Protein AF-A0A350F3D3-F1 (afdb_monomer_lite)

Sequence (172 aa):
MEERRLAHRLHGHQHCFKHTGSGLQLFAFDNDGRFPSHPDGWGDALLLLVRSNYLDIPFICGPTDDGRVFREALEKGTDVPEELCTRVYVQGLSDDNRNGVCIMYDRHSHPGGDHFYQIVRRRVRECLDDYGSMSQIEDKRWPEFSRRQIKLLMERGFTREQAEYYFPDGKE

Radius of gyration: 15.74 Å; chains: 1; bounding box: 45×43×37 Å

Structure (mmCIF, N/CA/C/O backbone):
data_AF-A0A350F3D3-F1
#
_entry.id   AF-A0A350F3D3-F1
#
loop_
_atom_site.group_PDB
_atom_site.id
_atom_site.type_symbol
_atom_site.label_atom_id
_atom_site.label_alt_id
_atom_site.label_comp_id
_atom_site.label_asym_id
_atom_site.label_entity_id
_atom_site.label_seq_id
_atom_site.pdbx_PDB_ins_code
_atom_site.Cartn_x
_atom_site.Cartn_y
_atom_site.Cartn_z
_atom_site.occupancy
_atom_site.B_iso_or_equiv
_atom_site.auth_seq_id
_atom_site.auth_comp_id
_atom_site.auth_asym_id
_atom_site.auth_atom_id
_atom_site.pdbx_PDB_model_num
ATOM 1 N N . MET A 1 1 ? 26.104 -21.108 -10.139 1.00 45.03 1 MET A N 1
ATOM 2 C CA . MET A 1 1 ? 25.412 -20.020 -10.885 1.00 45.03 1 MET A CA 1
ATOM 3 C C . MET A 1 1 ? 24.043 -20.458 -11.412 1.00 45.03 1 MET A C 1
ATOM 5 O O . MET A 1 1 ? 23.134 -19.639 -11.457 1.00 45.03 1 MET A O 1
ATOM 9 N N . GLU A 1 2 ? 23.885 -21.730 -11.776 1.00 33.28 2 GLU A N 1
ATOM 10 C CA . GLU A 1 2 ? 22.650 -22.307 -12.325 1.00 33.28 2 GLU A CA 1
ATOM 11 C C . GLU A 1 2 ? 21.572 -22.580 -11.258 1.00 33.28 2 GLU A C 1
ATOM 13 O O . GLU A 1 2 ? 20.415 -22.226 -11.462 1.00 33.28 2 GLU A O 1
ATOM 18 N N . GLU A 1 3 ? 21.954 -23.029 -10.057 1.00 33.56 3 GLU A N 1
ATOM 19 C CA . GLU A 1 3 ? 21.026 -23.203 -8.920 1.00 33.56 3 GLU A CA 1
ATOM 20 C C . GLU A 1 3 ? 20.369 -21.892 -8.461 1.00 33.56 3 GLU A C 1
ATOM 22 O O . GLU A 1 3 ? 19.173 -21.861 -8.185 1.00 33.56 3 GLU A O 1
ATOM 27 N N . ARG A 1 4 ? 21.107 -20.770 -8.475 1.00 42.91 4 ARG A N 1
ATOM 28 C CA . ARG A 1 4 ? 20.537 -19.437 -8.199 1.00 42.91 4 ARG A CA 1
ATOM 29 C C . ARG A 1 4 ? 19.512 -19.006 -9.253 1.00 42.91 4 ARG A C 1
ATOM 31 O O . ARG A 1 4 ? 18.591 -18.272 -8.923 1.00 42.91 4 ARG A O 1
ATOM 38 N N . ARG A 1 5 ? 19.648 -19.451 -10.509 1.00 39.88 5 ARG A N 1
ATOM 39 C CA . ARG A 1 5 ? 18.670 -19.180 -11.580 1.00 39.88 5 ARG A CA 1
ATOM 40 C C . ARG A 1 5 ? 17.438 -20.084 -11.481 1.00 39.88 5 ARG A C 1
ATOM 42 O O . ARG A 1 5 ? 16.348 -19.631 -11.823 1.00 39.88 5 ARG A O 1
ATOM 49 N N . LEU A 1 6 ? 17.601 -21.325 -11.017 1.00 39.28 6 LEU A N 1
ATOM 50 C CA . LEU A 1 6 ? 16.508 -22.287 -10.865 1.00 39.28 6 LEU A CA 1
ATOM 51 C C . LEU A 1 6 ? 15.635 -21.977 -9.641 1.00 39.28 6 LEU A C 1
ATOM 53 O O . LEU A 1 6 ? 14.418 -21.899 -9.779 1.00 39.28 6 LEU A O 1
ATOM 57 N N . ALA A 1 7 ? 16.249 -21.691 -8.485 1.00 44.19 7 ALA A N 1
ATOM 58 C CA . ALA A 1 7 ? 15.529 -21.251 -7.289 1.00 44.19 7 ALA A CA 1
ATOM 59 C C . ALA A 1 7 ? 14.683 -20.007 -7.591 1.00 44.19 7 ALA A C 1
ATOM 61 O O . ALA A 1 7 ? 13.521 -19.926 -7.225 1.00 44.19 7 ALA A O 1
ATOM 62 N N . HIS A 1 8 ? 15.228 -19.070 -8.356 1.00 47.78 8 HIS A N 1
ATOM 63 C CA . HIS A 1 8 ? 14.598 -17.793 -8.655 1.00 47.78 8 HIS A CA 1
ATOM 64 C C . HIS A 1 8 ? 13.406 -17.873 -9.638 1.00 47.78 8 HIS A C 1
ATOM 66 O O . HIS A 1 8 ? 12.443 -17.126 -9.498 1.00 47.78 8 HIS A O 1
ATOM 72 N N . ARG A 1 9 ? 13.404 -18.816 -10.595 1.00 41.09 9 ARG A N 1
ATOM 73 C CA . ARG A 1 9 ? 12.206 -19.102 -11.419 1.00 41.09 9 ARG A CA 1
ATOM 74 C C . ARG A 1 9 ? 11.050 -19.702 -10.609 1.00 41.09 9 ARG A C 1
ATOM 76 O O . ARG A 1 9 ? 9.915 -19.587 -11.049 1.00 41.09 9 ARG A O 1
ATOM 83 N N . LEU A 1 10 ? 11.340 -20.320 -9.462 1.00 43.22 10 LEU A N 1
ATOM 84 C CA . LEU A 1 10 ? 10.348 -20.856 -8.521 1.00 43.22 10 LEU A CA 1
ATOM 85 C C . LEU A 1 10 ? 9.901 -19.824 -7.460 1.00 43.22 10 LEU A C 1
ATOM 87 O O . LEU A 1 10 ? 8.891 -20.055 -6.806 1.00 43.22 10 LEU A O 1
ATOM 91 N N . HIS A 1 11 ? 10.614 -18.696 -7.300 1.00 51.56 11 HIS A N 1
ATOM 92 C CA . HIS A 1 11 ? 10.208 -17.573 -6.430 1.00 51.56 11 HIS A CA 1
ATOM 93 C C . HIS A 1 11 ? 9.216 -16.617 -7.113 1.00 51.56 11 HIS A C 1
ATOM 95 O O . HIS A 1 11 ? 8.420 -15.970 -6.434 1.00 51.56 11 HIS A O 1
ATOM 101 N N . GLY A 1 12 ? 9.228 -16.537 -8.449 1.00 48.53 12 GLY A N 1
ATOM 102 C CA . GLY A 1 12 ? 8.214 -15.789 -9.192 1.00 48.53 12 GLY A CA 1
ATOM 103 C C . GLY A 1 12 ? 6.832 -16.372 -8.896 1.00 48.53 12 GLY A C 1
ATOM 104 O O . GLY A 1 12 ? 6.621 -17.555 -9.143 1.00 48.53 12 GLY A O 1
ATOM 105 N N . HIS A 1 13 ? 5.931 -15.542 -8.364 1.00 56.12 13 HIS A N 1
ATOM 106 C CA . HIS A 1 13 ? 4.587 -15.836 -7.832 1.00 56.12 13 HIS A CA 1
ATOM 107 C C . HIS A 1 13 ? 4.437 -15.912 -6.309 1.00 56.12 13 HIS A C 1
ATOM 109 O O . HIS A 1 13 ? 3.298 -15.802 -5.853 1.00 56.12 13 HIS A O 1
ATOM 115 N N . GLN A 1 14 ? 5.510 -16.010 -5.516 1.00 63.59 14 GLN A N 1
ATOM 116 C CA . GLN A 1 14 ? 5.373 -15.978 -4.049 1.00 63.59 14 GLN A CA 1
ATOM 117 C C . GLN A 1 14 ? 4.865 -14.621 -3.541 1.00 63.59 14 GLN A C 1
ATOM 119 O O . GLN A 1 14 ? 4.165 -14.575 -2.538 1.00 63.59 14 GLN A O 1
ATOM 124 N N . HIS A 1 15 ? 5.119 -13.538 -4.278 1.00 69.88 15 HIS A N 1
ATOM 125 C CA . HIS A 1 15 ? 4.714 -12.182 -3.908 1.00 69.88 15 HIS A CA 1
ATOM 126 C C . HIS A 1 15 ? 3.707 -11.573 -4.897 1.00 69.88 15 HIS A C 1
ATOM 128 O O . HIS A 1 15 ? 3.534 -10.357 -4.956 1.00 69.88 15 HIS A O 1
ATOM 134 N N . CYS A 1 16 ? 3.018 -12.397 -5.694 1.00 80.19 16 CYS A N 1
ATOM 135 C CA . CYS A 1 16 ? 2.191 -11.918 -6.802 1.00 80.19 16 CYS A CA 1
ATOM 136 C C . CYS A 1 16 ? 1.087 -10.944 -6.354 1.00 80.19 16 CYS A C 1
ATOM 138 O O . CYS A 1 16 ? 0.151 -11.338 -5.658 1.00 80.19 16 CYS A O 1
ATOM 140 N N . PHE A 1 17 ? 1.128 -9.713 -6.876 1.00 85.62 17 PHE A N 1
ATOM 141 C CA . PHE A 1 17 ? 0.106 -8.689 -6.641 1.00 85.62 17 PHE A CA 1
ATOM 142 C C . PHE A 1 17 ? -1.316 -9.113 -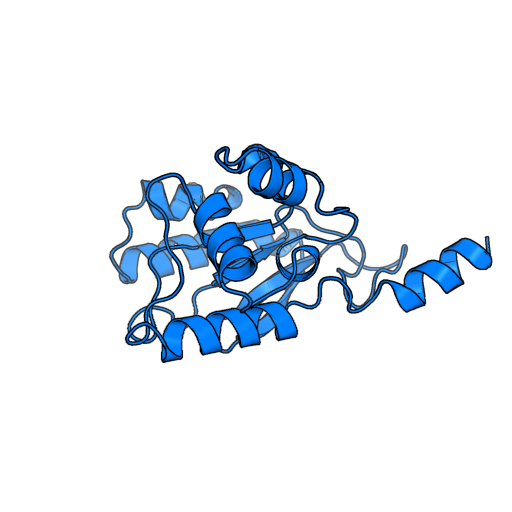7.042 1.00 85.62 17 PHE A C 1
ATOM 144 O O . PHE A 1 17 ? -2.277 -8.582 -6.496 1.00 85.62 17 PHE A O 1
ATOM 151 N N . LYS A 1 18 ? -1.486 -10.092 -7.945 1.00 83.94 18 LYS A N 1
ATOM 152 C CA . LYS A 1 18 ? -2.821 -10.618 -8.283 1.00 83.94 18 LYS A CA 1
ATOM 153 C C . LYS A 1 18 ? -3.480 -11.341 -7.110 1.00 83.94 18 LYS A C 1
ATOM 155 O O . LYS A 1 18 ? -4.687 -11.199 -6.919 1.00 83.94 18 LYS A O 1
ATOM 160 N N . HIS A 1 19 ? -2.709 -12.103 -6.330 1.00 88.56 19 HIS A N 1
ATOM 161 C CA . HIS A 1 19 ? -3.239 -12.731 -5.120 1.00 88.56 19 HIS A CA 1
ATOM 162 C C . HIS A 1 19 ? -3.588 -11.655 -4.097 1.00 88.56 19 HIS A C 1
ATOM 164 O O . HIS A 1 19 ? -4.702 -11.664 -3.586 1.00 88.56 19 HIS A O 1
ATOM 170 N N . THR A 1 20 ? -2.710 -10.664 -3.907 1.00 91.38 20 THR A N 1
ATOM 171 C CA . THR A 1 20 ? -2.965 -9.500 -3.045 1.00 91.38 20 THR A CA 1
ATOM 172 C C . THR A 1 20 ? -4.259 -8.775 -3.415 1.00 91.38 20 THR A C 1
ATOM 174 O O . THR A 1 20 ? -5.104 -8.553 -2.553 1.00 91.38 20 THR A O 1
ATOM 177 N N . GLY A 1 21 ? -4.456 -8.466 -4.702 1.00 93.00 21 GLY A N 1
ATOM 178 C CA . GLY A 1 21 ? -5.678 -7.843 -5.210 1.00 93.00 21 GLY A CA 1
ATOM 179 C C . GLY A 1 21 ? -6.924 -8.690 -4.965 1.00 93.00 21 GLY A C 1
ATOM 180 O O . GLY A 1 21 ? -7.942 -8.155 -4.539 1.00 93.00 21 GLY A O 1
ATOM 181 N N . SER A 1 22 ? -6.825 -10.009 -5.149 1.00 92.06 22 SER A N 1
ATOM 182 C CA . SER A 1 22 ? -7.934 -10.932 -4.873 1.00 92.06 22 SER A CA 1
ATOM 183 C C . SER A 1 22 ? -8.311 -10.937 -3.387 1.00 92.06 22 SER A C 1
ATOM 185 O O . SER A 1 22 ? -9.487 -10.827 -3.058 1.00 92.06 22 SER A O 1
ATOM 187 N N . GLY A 1 23 ? -7.330 -11.003 -2.480 1.00 94.19 23 GLY A N 1
ATOM 188 C CA . GLY A 1 23 ? -7.586 -10.975 -1.036 1.00 94.19 23 GLY A CA 1
ATOM 189 C C . GLY A 1 23 ? -8.172 -9.646 -0.556 1.00 94.19 23 GLY A C 1
ATOM 190 O O . GLY A 1 23 ? -9.096 -9.640 0.252 1.00 94.19 23 GLY A O 1
ATOM 191 N N . LEU A 1 24 ? -7.705 -8.521 -1.107 1.00 95.38 24 LEU A N 1
ATOM 192 C CA . LEU A 1 24 ? -8.275 -7.196 -0.838 1.00 95.38 24 LEU A CA 1
ATOM 193 C C . LEU A 1 24 ? -9.729 -7.084 -1.310 1.00 95.38 24 LEU A C 1
ATOM 195 O O . LEU A 1 24 ? -10.558 -6.522 -0.599 1.00 95.38 24 LEU A O 1
ATOM 199 N N . GLN A 1 25 ? -10.047 -7.618 -2.492 1.00 94.75 25 GLN A N 1
ATOM 200 C CA . GLN A 1 25 ? -11.412 -7.623 -3.023 1.00 94.75 25 GLN A CA 1
ATOM 201 C C . GLN A 1 25 ? -12.346 -8.518 -2.206 1.00 94.75 25 GLN A C 1
ATOM 203 O O . GLN A 1 25 ? -13.472 -8.113 -1.936 1.00 94.75 25 GLN A O 1
ATOM 208 N N . LEU A 1 26 ? -11.883 -9.698 -1.782 1.00 95.75 26 LEU A N 1
ATOM 209 C CA . LEU A 1 26 ? -12.653 -10.579 -0.900 1.00 95.75 26 LEU A CA 1
ATOM 210 C C . LEU A 1 26 ? -12.920 -9.915 0.454 1.00 95.75 26 LEU A C 1
ATOM 212 O O . LEU A 1 26 ? -14.062 -9.890 0.899 1.00 95.75 26 LEU A O 1
ATOM 216 N N . PHE A 1 27 ? -11.901 -9.299 1.061 1.00 96.81 27 PHE A N 1
ATOM 217 C CA . PHE A 1 27 ? -12.087 -8.538 2.294 1.00 96.81 27 PHE A CA 1
ATOM 218 C C . PHE A 1 27 ? -13.115 -7.420 2.102 1.00 96.81 27 PHE A C 1
ATOM 220 O O . PHE A 1 27 ? -14.030 -7.294 2.907 1.00 96.81 27 PHE A O 1
ATOM 227 N N . ALA A 1 28 ? -12.992 -6.624 1.036 1.00 96.38 28 ALA A N 1
ATOM 228 C CA . ALA A 1 28 ? -13.927 -5.537 0.768 1.00 96.38 28 ALA A CA 1
ATOM 229 C C . ALA A 1 28 ? -15.359 -6.046 0.564 1.00 96.38 28 ALA A C 1
ATOM 231 O O . ALA A 1 28 ? -16.288 -5.456 1.108 1.00 96.38 28 ALA A O 1
ATOM 232 N N . PHE A 1 29 ? -15.539 -7.160 -0.149 1.00 96.50 29 PHE A N 1
ATOM 233 C CA . PHE A 1 29 ? -16.844 -7.797 -0.329 1.00 96.50 29 PHE A CA 1
ATOM 234 C C . PHE A 1 29 ? -17.505 -8.151 1.014 1.00 96.50 29 PHE A C 1
ATOM 236 O O . PHE A 1 29 ? -18.681 -7.852 1.208 1.00 96.50 29 PHE A O 1
ATOM 243 N N . ASP A 1 30 ? -16.737 -8.697 1.958 1.00 97.81 30 ASP A N 1
ATOM 244 C CA . ASP A 1 30 ? -17.225 -9.057 3.295 1.00 97.81 30 ASP A CA 1
ATOM 245 C C . ASP A 1 30 ? -17.345 -7.852 4.258 1.00 97.81 30 ASP A C 1
ATOM 247 O O . ASP A 1 30 ? -17.888 -7.989 5.354 1.00 97.81 30 ASP A O 1
ATOM 251 N N . ASN A 1 31 ? -16.853 -6.668 3.869 1.00 97.25 31 ASN A N 1
ATOM 252 C CA . ASN A 1 31 ? -16.781 -5.462 4.707 1.00 97.25 31 ASN A CA 1
ATOM 253 C C . ASN A 1 31 ? -17.419 -4.232 4.035 1.00 97.25 31 ASN A C 1
ATOM 255 O O . ASN A 1 31 ? -16.872 -3.127 4.089 1.00 97.25 31 ASN A O 1
ATOM 259 N N . ASP A 1 32 ? -18.579 -4.411 3.399 1.00 97.00 32 ASP A N 1
ATOM 260 C CA . ASP A 1 32 ? -19.377 -3.328 2.798 1.00 97.00 32 ASP A CA 1
ATOM 261 C C . ASP A 1 32 ? -18.578 -2.450 1.811 1.00 97.00 32 ASP A C 1
ATOM 263 O O . ASP A 1 32 ? -18.669 -1.220 1.811 1.00 97.00 32 ASP A O 1
ATOM 267 N N . GLY A 1 33 ? -17.730 -3.084 1.001 1.00 96.31 33 GLY A N 1
ATOM 268 C CA . GLY A 1 33 ? -16.883 -2.433 0.003 1.00 96.31 33 GLY A CA 1
ATOM 269 C C . GLY A 1 33 ? -15.666 -1.703 0.576 1.00 96.31 33 GLY A C 1
ATOM 270 O O . GLY A 1 33 ? -14.981 -0.993 -0.162 1.00 96.31 33 GLY A O 1
ATOM 271 N N . ARG A 1 34 ? -15.367 -1.829 1.876 1.00 97.25 34 ARG A N 1
ATOM 272 C CA . ARG A 1 34 ? -14.228 -1.152 2.520 1.00 97.25 34 ARG A CA 1
ATOM 273 C C . ARG A 1 34 ? -12.982 -2.022 2.491 1.00 97.25 34 ARG A C 1
ATOM 275 O O . ARG A 1 34 ? -12.996 -3.160 2.949 1.00 97.25 34 ARG A O 1
ATOM 282 N N . PHE A 1 35 ? -11.876 -1.462 2.017 1.00 96.94 35 PHE A N 1
ATOM 283 C CA . PHE A 1 35 ? -10.581 -2.120 2.140 1.00 96.94 35 PHE A CA 1
ATOM 284 C C . PHE A 1 35 ? -10.072 -2.074 3.589 1.00 96.94 35 PHE A C 1
ATOM 286 O O . PHE A 1 35 ? -10.530 -1.236 4.373 1.00 96.94 35 PHE A O 1
ATOM 293 N N . PRO A 1 36 ? -9.136 -2.960 3.979 1.00 97.56 36 PRO A N 1
ATOM 294 C CA . PRO A 1 36 ? -8.666 -3.019 5.357 1.00 97.56 36 PRO A CA 1
ATOM 295 C C . PRO A 1 36 ? -8.010 -1.706 5.789 1.00 97.56 36 PRO A C 1
ATOM 297 O O . PRO A 1 36 ? -7.283 -1.059 5.029 1.00 97.56 36 PRO A O 1
ATOM 300 N N . SER A 1 37 ? -8.245 -1.342 7.043 1.00 97.94 37 SER A N 1
ATOM 301 C CA . SER A 1 37 ? -7.638 -0.197 7.719 1.00 97.94 37 SER A CA 1
ATOM 302 C C . SER A 1 37 ? -7.414 -0.533 9.188 1.00 97.94 37 SER A C 1
ATOM 304 O O . SER A 1 37 ? -8.206 -1.281 9.763 1.00 97.94 37 SER A O 1
ATOM 306 N N . HIS A 1 38 ? -6.391 0.051 9.803 1.00 97.81 38 HIS A N 1
ATOM 307 C CA . HIS A 1 38 ? -6.096 -0.124 11.220 1.00 97.81 38 HIS A CA 1
ATOM 308 C C . HIS A 1 38 ? -5.642 1.210 11.832 1.00 97.81 38 HIS A C 1
ATOM 310 O O . HIS A 1 38 ? -4.909 1.953 11.171 1.00 97.81 38 HIS A O 1
ATOM 316 N N . PRO A 1 39 ? -6.058 1.541 13.071 1.00 96.44 39 PRO A N 1
ATOM 317 C CA . PRO A 1 39 ? -5.653 2.785 13.731 1.00 96.44 39 PRO A CA 1
ATOM 318 C C . PRO A 1 39 ? -4.133 2.913 13.893 1.00 96.44 39 PRO A C 1
ATOM 320 O O . PRO A 1 39 ? -3.620 4.025 13.817 1.00 96.44 39 PRO A O 1
ATOM 323 N N . ASP A 1 40 ? -3.433 1.787 14.048 1.00 97.44 40 ASP A N 1
ATOM 324 C CA . ASP A 1 40 ? -1.979 1.762 14.258 1.00 97.44 40 ASP A CA 1
ATOM 325 C C . ASP A 1 40 ? -1.165 1.794 12.953 1.00 97.44 40 ASP A C 1
ATOM 327 O O . ASP A 1 40 ? 0.051 1.951 12.994 1.00 97.44 40 ASP A O 1
ATOM 331 N N . GLY A 1 41 ? -1.819 1.709 11.785 1.00 97.44 41 GLY A N 1
ATOM 332 C CA . GLY A 1 41 ? -1.136 1.839 10.497 1.00 97.44 41 GLY A CA 1
ATOM 333 C C . GLY A 1 41 ? -1.665 0.948 9.372 1.00 97.44 41 GLY A C 1
ATOM 334 O O . GLY A 1 41 ? -2.439 0.012 9.568 1.00 97.44 41 GLY A O 1
ATOM 335 N N . TRP A 1 42 ? -1.220 1.232 8.148 1.00 97.88 42 TRP A N 1
ATOM 336 C CA . TRP A 1 42 ? -1.428 0.373 6.987 1.00 97.88 42 TRP A CA 1
ATOM 337 C C . TRP A 1 42 ? -0.663 -0.954 7.094 1.00 97.88 42 TRP A C 1
ATOM 339 O O . TRP A 1 42 ? -1.102 -1.941 6.504 1.00 97.88 42 TRP A O 1
ATOM 349 N N . GLY A 1 43 ? 0.441 -1.013 7.844 1.00 97.81 43 GLY A N 1
ATOM 350 C CA . GLY A 1 43 ? 1.159 -2.258 8.130 1.00 97.81 43 GLY A CA 1
ATOM 351 C C . GLY A 1 43 ? 0.269 -3.254 8.878 1.00 97.81 43 GLY A C 1
ATOM 352 O O . GLY A 1 43 ? 0.084 -4.390 8.435 1.00 97.81 43 GLY A O 1
ATOM 353 N N . ASP A 1 44 ? -0.371 -2.802 9.955 1.00 98.38 44 ASP A N 1
ATOM 354 C CA . ASP A 1 44 ? -1.343 -3.593 10.714 1.00 98.38 44 ASP A CA 1
ATOM 355 C C . ASP A 1 44 ? -2.626 -3.875 9.927 1.00 98.38 44 ASP A C 1
ATOM 357 O O . ASP A 1 44 ? -3.196 -4.963 10.038 1.00 98.38 44 ASP A O 1
ATOM 361 N N . ALA A 1 45 ? -3.044 -2.959 9.048 1.00 98.19 45 ALA A N 1
ATOM 362 C CA . ALA A 1 45 ? -4.144 -3.214 8.120 1.00 98.19 45 ALA A CA 1
ATOM 363 C C . ALA A 1 45 ? -3.837 -4.377 7.155 1.00 98.19 45 ALA A C 1
ATOM 365 O O . ALA A 1 45 ? -4.712 -5.195 6.872 1.00 98.19 45 ALA A O 1
ATOM 366 N N . LEU A 1 46 ? -2.597 -4.503 6.673 1.00 97.38 46 LEU A N 1
ATOM 367 C CA . LEU A 1 46 ? -2.178 -5.666 5.883 1.00 97.38 46 LEU A CA 1
ATOM 368 C C . LEU A 1 46 ? -2.107 -6.934 6.739 1.00 97.38 46 LEU A C 1
ATOM 370 O O . LEU A 1 46 ? -2.531 -8.001 6.293 1.00 97.38 46 LEU A O 1
ATOM 374 N N . LEU A 1 47 ? -1.617 -6.831 7.977 1.00 97.62 47 LEU A N 1
ATOM 375 C CA . LEU A 1 47 ? -1.565 -7.967 8.898 1.00 97.62 47 LEU A CA 1
ATOM 376 C C . LEU A 1 47 ? -2.966 -8.489 9.258 1.00 97.62 47 LEU A C 1
ATOM 378 O O . LEU A 1 47 ? -3.136 -9.690 9.471 1.00 97.62 47 LEU A O 1
ATOM 382 N N . LEU A 1 48 ? -3.984 -7.623 9.263 1.00 97.50 48 LEU A N 1
ATOM 383 C CA . LEU A 1 48 ? -5.385 -8.009 9.435 1.00 97.50 48 LEU A CA 1
ATOM 384 C C . LEU A 1 48 ? -5.862 -8.982 8.344 1.00 97.50 48 LEU A C 1
ATOM 386 O O . LEU A 1 48 ? -6.581 -9.931 8.665 1.00 97.50 48 LEU A O 1
ATOM 390 N N . LEU A 1 49 ? -5.441 -8.797 7.085 1.00 96.94 49 LEU A N 1
ATOM 391 C CA . LEU A 1 49 ? -5.768 -9.728 5.992 1.00 96.94 49 LEU A CA 1
ATOM 392 C C . LEU A 1 49 ? -5.200 -11.123 6.257 1.00 96.94 49 LEU A C 1
ATOM 394 O O . LEU A 1 49 ? -5.869 -12.116 5.980 1.00 96.94 49 LEU A O 1
ATOM 398 N N . VAL A 1 50 ? -3.997 -11.186 6.833 1.00 96.50 50 VAL A N 1
ATOM 399 C CA . VAL A 1 50 ? -3.345 -12.445 7.213 1.00 96.50 50 VAL A CA 1
ATOM 400 C C . VAL A 1 50 ? -4.054 -13.095 8.395 1.00 96.50 50 VAL A C 1
ATOM 402 O O . VAL A 1 50 ? -4.430 -14.260 8.325 1.00 96.50 50 VAL A O 1
ATOM 405 N N . ARG A 1 51 ? -4.316 -12.332 9.464 1.00 95.81 51 ARG A N 1
ATOM 406 C CA . ARG A 1 51 ? -5.046 -12.815 10.653 1.00 95.81 51 ARG A CA 1
ATOM 407 C C . ARG A 1 51 ? -6.442 -13.340 10.315 1.00 95.81 51 ARG A C 1
ATOM 409 O O . ARG A 1 51 ? -6.934 -14.241 10.988 1.00 95.81 51 ARG A O 1
ATOM 416 N N . SER A 1 52 ? -7.060 -12.778 9.282 1.00 95.94 52 SER A N 1
ATOM 417 C CA . SER A 1 52 ? -8.419 -13.112 8.850 1.00 95.94 52 SER A CA 1
ATOM 418 C C . SER A 1 52 ? -8.459 -14.114 7.687 1.00 95.94 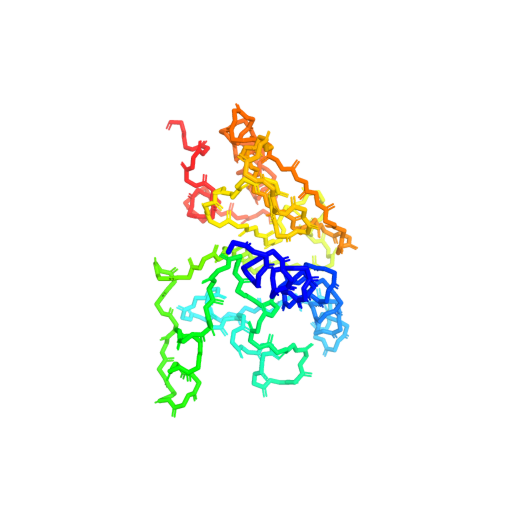52 SER A C 1
ATOM 420 O O . SER A 1 52 ? -9.527 -14.342 7.130 1.00 95.94 52 SER A O 1
ATOM 422 N N . ASN A 1 53 ? -7.324 -14.728 7.326 1.00 95.19 53 ASN A N 1
ATOM 423 C CA . ASN A 1 53 ? -7.196 -15.736 6.264 1.00 95.19 53 ASN A CA 1
ATOM 424 C C . ASN A 1 53 ? -7.610 -15.273 4.848 1.00 95.19 53 ASN A C 1
ATOM 426 O O . ASN A 1 53 ? -7.960 -16.106 4.013 1.00 95.19 53 ASN A O 1
ATOM 430 N N . TYR A 1 54 ? -7.544 -13.971 4.543 1.00 95.44 54 TYR A N 1
ATOM 431 C CA . TYR A 1 54 ? -7.735 -13.474 3.170 1.00 95.44 54 TYR A CA 1
ATOM 432 C C . TYR A 1 54 ? -6.453 -13.552 2.333 1.00 95.44 54 TYR A C 1
ATOM 434 O O . TYR A 1 54 ? -6.530 -13.622 1.107 1.00 95.44 54 TYR A O 1
ATOM 442 N N . LEU A 1 55 ? -5.279 -13.511 2.973 1.00 93.88 55 LEU A N 1
ATOM 443 C CA . LEU A 1 55 ? -3.961 -13.574 2.334 1.00 93.88 55 LEU A CA 1
ATOM 444 C C . LEU A 1 55 ? -2.939 -14.276 3.229 1.00 93.88 55 LEU A C 1
ATOM 446 O O . LEU A 1 55 ? -3.038 -14.224 4.447 1.00 93.88 55 LEU A O 1
ATOM 450 N N . ASP A 1 56 ? -1.890 -14.821 2.619 1.00 93.44 56 ASP A N 1
ATOM 451 C CA . ASP A 1 56 ? -0.665 -15.204 3.321 1.00 93.44 56 ASP A CA 1
ATOM 452 C C . ASP A 1 56 ? 0.382 -14.079 3.284 1.00 93.44 56 ASP A C 1
ATOM 454 O O . ASP A 1 56 ? 0.416 -13.256 2.364 1.00 93.44 56 ASP A O 1
ATOM 458 N N . ILE A 1 57 ? 1.299 -14.091 4.260 1.00 94.62 57 ILE A N 1
ATOM 459 C CA . ILE A 1 57 ? 2.381 -13.099 4.421 1.00 94.62 57 ILE A CA 1
ATOM 460 C C . ILE A 1 57 ? 3.177 -12.827 3.130 1.00 94.62 57 ILE A C 1
ATOM 462 O O . ILE A 1 57 ? 3.425 -11.657 2.836 1.00 94.62 57 ILE A O 1
ATOM 466 N N . PRO A 1 58 ? 3.568 -13.829 2.316 1.00 91.81 58 PRO A N 1
ATOM 467 C CA . PRO A 1 58 ? 4.313 -13.560 1.089 1.00 91.81 58 PRO A CA 1
ATOM 468 C C . PRO A 1 58 ? 3.606 -12.568 0.150 1.00 91.81 58 PRO A C 1
ATOM 470 O O . PRO A 1 58 ? 4.267 -11.745 -0.478 1.00 91.81 58 PRO A O 1
ATOM 473 N N . PHE A 1 59 ? 2.271 -12.538 0.113 1.00 91.75 59 PHE A N 1
ATOM 474 C CA . PHE A 1 59 ? 1.524 -11.652 -0.785 1.00 91.75 59 PHE A CA 1
ATOM 475 C C . PHE A 1 59 ? 1.467 -10.188 -0.330 1.00 91.75 59 PHE A C 1
ATOM 477 O O . PHE A 1 59 ? 1.103 -9.319 -1.124 1.00 91.75 59 PHE A O 1
ATOM 484 N N . ILE A 1 60 ? 1.861 -9.876 0.903 1.00 93.56 60 ILE A N 1
ATOM 485 C CA . ILE A 1 60 ? 1.961 -8.492 1.399 1.00 93.56 60 ILE A CA 1
ATOM 486 C C . ILE A 1 60 ? 3.412 -7.984 1.454 1.00 93.56 60 ILE A C 1
ATOM 488 O O . ILE A 1 60 ? 3.652 -6.813 1.740 1.00 93.56 60 ILE A O 1
ATOM 492 N N . CYS A 1 61 ? 4.370 -8.838 1.096 1.00 92.31 61 CYS A N 1
ATOM 493 C CA . CYS A 1 61 ? 5.800 -8.553 1.039 1.00 92.31 61 CYS A CA 1
ATOM 494 C C . CYS A 1 61 ? 6.262 -8.264 -0.393 1.00 92.31 61 CYS A C 1
ATOM 496 O O . CYS A 1 61 ? 5.719 -8.807 -1.352 1.00 92.31 61 CYS A O 1
ATOM 498 N N . GLY A 1 62 ? 7.261 -7.397 -0.538 1.00 87.50 62 GLY A N 1
ATOM 499 C CA . GLY A 1 62 ? 7.912 -7.107 -1.810 1.00 87.50 62 GLY A CA 1
ATOM 500 C C . GLY A 1 62 ? 8.935 -8.174 -2.210 1.00 87.50 62 GLY A C 1
ATOM 501 O O . GLY A 1 62 ? 9.221 -9.097 -1.443 1.00 87.50 62 GLY A O 1
ATOM 502 N N . PRO A 1 63 ? 9.541 -8.034 -3.400 1.00 77.69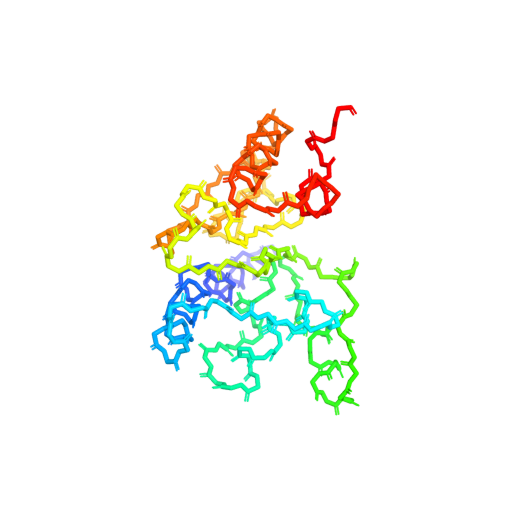 63 PRO A N 1
ATOM 503 C CA . PRO A 1 63 ? 10.571 -8.954 -3.867 1.00 77.69 63 PRO A CA 1
ATOM 504 C C . PRO A 1 63 ? 11.724 -9.021 -2.863 1.00 77.69 63 PRO A C 1
ATOM 506 O O . PRO A 1 63 ? 12.218 -7.984 -2.426 1.00 77.69 63 PRO A O 1
ATOM 509 N N . THR A 1 64 ? 12.204 -10.226 -2.552 1.00 78.25 64 THR A N 1
ATOM 510 C CA . THR A 1 64 ? 13.321 -10.502 -1.616 1.00 78.25 64 THR A CA 1
ATOM 511 C C . THR A 1 64 ? 13.037 -10.312 -0.122 1.00 78.25 64 THR A C 1
ATOM 513 O O . THR A 1 64 ? 13.924 -10.585 0.687 1.00 78.25 64 THR A O 1
ATOM 516 N N . ASP A 1 65 ? 11.824 -9.913 0.257 1.00 88.00 65 ASP A N 1
ATOM 517 C CA . ASP A 1 65 ? 11.403 -9.848 1.657 1.00 88.00 65 ASP A CA 1
ATOM 518 C C . ASP A 1 65 ? 10.910 -11.224 2.123 1.00 88.00 65 ASP A C 1
ATOM 520 O O . ASP A 1 65 ? 9.991 -11.807 1.547 1.00 88.00 65 ASP A O 1
ATOM 524 N N . ASP A 1 66 ? 11.540 -11.762 3.170 1.00 89.50 66 ASP A N 1
ATOM 525 C CA . ASP A 1 66 ? 11.197 -13.077 3.711 1.00 89.50 66 ASP A CA 1
ATOM 526 C C . ASP A 1 66 ? 9.913 -13.055 4.560 1.00 89.50 66 ASP A C 1
ATOM 528 O O . ASP A 1 66 ? 9.448 -14.122 4.967 1.00 89.50 66 ASP A O 1
ATOM 532 N N . GLY A 1 67 ? 9.335 -11.882 4.834 1.00 93.75 67 GLY A N 1
ATOM 533 C CA . GLY A 1 67 ? 8.125 -11.692 5.631 1.00 93.75 67 GLY A CA 1
ATOM 534 C C . GLY A 1 67 ? 8.341 -11.737 7.139 1.00 93.75 67 GLY A C 1
ATOM 535 O O . GLY A 1 67 ? 7.375 -11.848 7.896 1.00 93.75 67 GLY A O 1
ATOM 536 N N . ARG A 1 68 ? 9.592 -11.669 7.610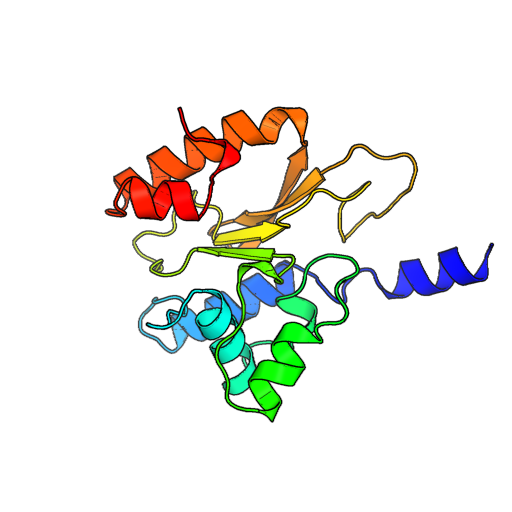 1.00 96.44 68 ARG A N 1
ATOM 537 C CA . ARG A 1 68 ? 9.916 -11.723 9.042 1.00 96.44 68 ARG A CA 1
ATOM 538 C C . ARG A 1 68 ? 9.243 -10.622 9.849 1.00 96.44 68 ARG A C 1
ATOM 540 O O . ARG A 1 68 ? 8.754 -10.923 10.928 1.00 96.44 68 ARG A O 1
ATOM 547 N N . VAL A 1 69 ? 9.171 -9.398 9.323 1.00 96.62 69 VAL A N 1
ATOM 548 C CA . VAL A 1 69 ? 8.526 -8.264 10.010 1.00 96.62 69 VAL A CA 1
ATOM 549 C C . VAL A 1 69 ? 7.079 -8.607 10.380 1.00 96.62 69 VAL A C 1
ATOM 551 O O . VAL A 1 69 ? 6.697 -8.513 11.543 1.00 96.62 69 VAL A O 1
ATOM 554 N N . PHE A 1 70 ? 6.302 -9.102 9.414 1.00 97.44 70 PHE A N 1
ATOM 555 C CA . PHE A 1 70 ? 4.913 -9.499 9.642 1.00 97.44 70 PHE A CA 1
ATOM 556 C C . PHE A 1 70 ? 4.785 -10.751 10.513 1.00 97.44 70 PHE A C 1
ATOM 558 O O . PHE A 1 70 ? 3.898 -10.798 11.360 1.00 97.44 70 PHE A O 1
ATOM 565 N N . ARG A 1 71 ? 5.661 -11.756 10.348 1.00 97.81 71 ARG A N 1
ATOM 566 C CA . ARG A 1 71 ? 5.654 -12.953 11.213 1.00 97.81 71 ARG A CA 1
ATOM 567 C C . ARG A 1 71 ? 5.903 -12.592 12.672 1.00 97.81 71 ARG A C 1
ATOM 569 O O . ARG A 1 71 ? 5.160 -13.038 13.534 1.00 97.81 71 ARG A O 1
ATOM 576 N N . GLU A 1 72 ? 6.903 -11.759 12.943 1.00 97.62 72 GLU A N 1
ATOM 577 C CA . GLU A 1 72 ? 7.214 -11.338 14.307 1.00 97.62 72 GLU A CA 1
ATOM 578 C C . GLU A 1 72 ? 6.074 -10.526 14.929 1.00 97.62 72 GLU A C 1
ATOM 580 O O . GLU A 1 72 ? 5.707 -10.790 16.073 1.00 97.62 72 GLU A O 1
ATOM 585 N N . ALA A 1 73 ? 5.482 -9.590 14.181 1.00 97.75 73 ALA A N 1
ATOM 586 C CA . ALA A 1 73 ? 4.316 -8.829 14.630 1.00 97.75 73 ALA A CA 1
ATOM 587 C C . ALA A 1 73 ? 3.099 -9.736 14.897 1.00 97.75 73 ALA A C 1
ATOM 589 O O . ALA A 1 73 ? 2.391 -9.576 15.894 1.00 97.75 73 ALA A O 1
ATOM 590 N N . LEU A 1 74 ? 2.881 -10.747 14.047 1.00 96.31 74 LEU A N 1
ATOM 591 C CA . LEU A 1 74 ? 1.820 -11.738 14.221 1.00 96.31 74 LEU A CA 1
ATOM 592 C C . LEU A 1 74 ? 2.023 -12.586 15.481 1.00 96.31 74 LEU A C 1
ATOM 594 O O . LEU A 1 74 ? 1.089 -12.737 16.263 1.00 96.31 74 LEU A O 1
ATOM 598 N N . GLU A 1 75 ? 3.228 -13.123 15.674 1.00 97.06 75 GLU A N 1
ATOM 599 C CA . GLU A 1 75 ? 3.576 -14.001 16.796 1.00 97.06 75 GLU A CA 1
ATOM 600 C C . GLU A 1 75 ? 3.574 -13.263 18.139 1.00 97.06 75 GLU A C 1
ATOM 602 O O . GLU A 1 75 ? 3.124 -13.809 19.146 1.00 97.06 75 GLU A O 1
ATOM 607 N N . LYS A 1 76 ? 4.081 -12.025 18.165 1.00 96.44 76 LYS A N 1
ATOM 608 C CA . LYS A 1 76 ? 4.222 -11.225 19.392 1.00 96.44 76 LYS A CA 1
ATOM 609 C C . LYS A 1 76 ? 2.989 -10.375 19.700 1.00 96.44 76 LYS A C 1
ATOM 611 O O . LYS A 1 76 ? 2.892 -9.854 20.807 1.00 96.44 76 LYS A O 1
ATOM 616 N N . GLY A 1 77 ? 2.069 -10.223 18.745 1.00 95.50 77 GLY A N 1
ATOM 617 C CA . GLY A 1 77 ? 0.911 -9.339 18.878 1.00 95.50 77 GLY A CA 1
ATOM 618 C C . GLY A 1 77 ? 1.294 -7.859 18.969 1.00 95.50 77 GLY A C 1
ATOM 619 O O . GLY A 1 77 ? 0.629 -7.113 19.679 1.00 95.50 77 GLY A O 1
ATOM 620 N N . THR A 1 78 ? 2.379 -7.456 18.306 1.00 96.88 78 THR A N 1
ATOM 621 C CA . THR A 1 78 ? 2.862 -6.066 18.266 1.00 96.88 78 THR A CA 1
ATOM 622 C C . THR A 1 78 ? 2.499 -5.399 16.947 1.00 96.88 78 THR A C 1
ATOM 624 O O . THR A 1 78 ? 2.273 -6.096 15.957 1.00 96.88 78 THR A O 1
ATOM 627 N N . ASP A 1 79 ? 2.536 -4.070 16.934 1.00 97.56 79 ASP A N 1
ATOM 628 C CA . ASP A 1 79 ? 2.352 -3.256 15.732 1.00 97.56 79 ASP A CA 1
ATOM 629 C C . ASP A 1 79 ? 3.408 -3.584 14.668 1.00 97.56 79 ASP A C 1
ATOM 631 O O . ASP A 1 79 ? 4.536 -4.005 14.973 1.00 97.56 79 ASP A O 1
ATOM 635 N N . VAL A 1 80 ? 3.045 -3.382 13.403 1.00 98.12 80 VAL A N 1
ATOM 636 C CA . VAL A 1 80 ? 3.946 -3.581 12.269 1.00 98.12 80 VAL A CA 1
ATOM 637 C C . VAL A 1 80 ? 4.791 -2.317 12.060 1.00 98.12 80 VAL A C 1
ATOM 639 O O . VAL A 1 80 ? 4.243 -1.275 11.707 1.00 98.12 80 VAL A O 1
ATOM 642 N N . PRO A 1 81 ? 6.133 -2.384 12.174 1.00 97.44 81 PRO A N 1
ATOM 643 C CA . PRO A 1 81 ? 7.002 -1.250 11.863 1.00 97.44 81 PRO A CA 1
ATOM 644 C C . PRO A 1 81 ? 7.035 -1.002 10.348 1.00 97.44 81 PRO A C 1
ATOM 646 O O . PRO A 1 81 ? 7.766 -1.647 9.585 1.00 97.44 81 PRO A O 1
ATOM 649 N N . GLU A 1 82 ? 6.198 -0.075 9.890 1.00 97.56 82 GLU A N 1
ATOM 650 C CA . GLU A 1 82 ? 5.984 0.238 8.478 1.00 97.56 82 GLU A CA 1
ATOM 651 C C . GLU A 1 82 ? 7.272 0.631 7.755 1.00 97.56 82 GLU A C 1
ATOM 653 O O . GLU A 1 82 ? 7.452 0.290 6.589 1.00 97.56 82 GLU A O 1
ATOM 658 N N . GLU A 1 83 ? 8.220 1.287 8.418 1.00 96.19 83 GLU A N 1
ATOM 659 C CA . GLU A 1 83 ? 9.533 1.659 7.886 1.00 96.19 83 GLU A CA 1
ATOM 660 C C . GLU A 1 83 ? 10.406 0.456 7.488 1.00 96.19 83 GLU A C 1
ATOM 662 O O . GLU A 1 83 ? 11.294 0.599 6.645 1.00 96.19 83 GLU A O 1
ATOM 667 N N . LEU A 1 84 ? 10.115 -0.740 8.009 1.00 96.44 84 LEU A N 1
ATOM 668 C CA . LEU A 1 84 ? 10.805 -1.982 7.646 1.00 96.44 84 LEU A CA 1
ATOM 669 C C . LEU A 1 84 ? 10.105 -2.759 6.524 1.00 96.44 84 LEU A C 1
ATOM 671 O O . LEU A 1 84 ? 10.691 -3.677 5.953 1.00 96.44 84 LEU A O 1
ATOM 675 N N . CYS A 1 85 ? 8.871 -2.392 6.182 1.00 96.19 85 CYS A N 1
ATOM 676 C CA . CYS A 1 85 ? 8.100 -3.064 5.144 1.00 96.19 85 CYS A CA 1
ATOM 677 C C . CYS A 1 85 ? 8.608 -2.724 3.733 1.00 96.19 85 CYS A C 1
ATOM 679 O O . CYS A 1 85 ? 8.948 -1.583 3.412 1.00 96.19 85 CYS A O 1
ATOM 681 N N . THR A 1 86 ? 8.615 -3.718 2.847 1.00 94.62 86 THR A N 1
ATOM 682 C CA . THR A 1 86 ? 9.107 -3.569 1.464 1.00 94.62 86 THR A CA 1
ATOM 683 C C . THR A 1 86 ? 8.027 -3.195 0.449 1.00 94.62 86 THR A C 1
ATOM 685 O O . THR A 1 86 ? 8.345 -2.800 -0.675 1.00 94.62 86 THR A O 1
ATOM 688 N N . ARG A 1 87 ? 6.756 -3.244 0.850 1.00 95.19 87 ARG A N 1
ATOM 689 C CA . ARG A 1 87 ? 5.616 -2.675 0.126 1.00 95.19 87 ARG A CA 1
ATOM 690 C C . ARG A 1 87 ? 4.949 -1.605 0.965 1.00 95.19 87 ARG A C 1
ATOM 692 O O . ARG A 1 87 ? 5.046 -1.634 2.184 1.00 95.19 87 ARG A O 1
ATOM 699 N N . VAL A 1 88 ? 4.283 -0.676 0.298 1.00 97.50 88 VAL A N 1
ATOM 700 C CA . VAL A 1 88 ? 3.444 0.352 0.916 1.00 97.50 88 VAL A CA 1
ATOM 701 C C . VAL A 1 88 ? 2.009 0.107 0.485 1.00 97.50 88 VAL A C 1
ATOM 703 O O . VAL A 1 88 ? 1.767 -0.139 -0.696 1.00 97.50 88 VAL A O 1
ATOM 706 N N . TYR A 1 89 ? 1.082 0.174 1.437 1.00 98.00 89 TYR A N 1
ATOM 707 C CA . TYR A 1 89 ? -0.354 0.034 1.220 1.00 98.00 89 TYR A CA 1
ATOM 708 C C . TYR A 1 89 ? -1.073 1.336 1.576 1.00 98.00 89 TYR A C 1
ATOM 710 O O . TYR A 1 89 ? -0.755 1.981 2.572 1.00 98.00 89 TYR A O 1
ATOM 718 N N . VAL A 1 90 ? -2.038 1.725 0.748 1.00 98.19 90 VAL A N 1
ATOM 719 C CA . VAL A 1 90 ? -2.850 2.927 0.932 1.00 98.19 90 VAL A CA 1
ATOM 720 C C . VAL A 1 90 ? -4.157 2.538 1.621 1.00 98.19 90 VAL A C 1
ATOM 722 O O . VAL A 1 90 ? -5.107 2.103 0.970 1.00 98.19 90 VAL A O 1
ATOM 725 N N . GLN A 1 91 ? -4.214 2.686 2.947 1.00 97.38 91 GLN A N 1
ATOM 726 C CA . GLN A 1 91 ? -5.437 2.412 3.711 1.00 97.38 91 GLN A CA 1
ATOM 727 C C . GLN A 1 91 ? -6.445 3.571 3.648 1.00 97.38 91 GLN A C 1
ATOM 729 O O . GLN A 1 91 ? -6.082 4.716 3.377 1.00 97.38 91 GLN A O 1
ATOM 734 N N . GLY A 1 92 ? -7.715 3.276 3.947 1.00 95.62 92 GLY A N 1
ATOM 735 C CA . GLY A 1 92 ? -8.821 4.247 3.902 1.00 95.62 92 GLY A CA 1
ATOM 736 C C . GLY A 1 92 ? -9.550 4.310 2.554 1.00 95.62 92 GLY A C 1
ATOM 737 O O . GLY A 1 92 ? -10.398 5.178 2.342 1.00 95.62 92 GLY A O 1
ATOM 738 N N . LEU A 1 93 ? -9.223 3.394 1.640 1.00 96.44 93 LEU A N 1
ATOM 739 C CA . LEU A 1 93 ? -9.913 3.240 0.367 1.00 96.44 93 LEU A CA 1
ATOM 740 C C . LEU A 1 93 ? -11.147 2.322 0.493 1.00 96.44 93 LEU A C 1
ATOM 742 O O . LEU A 1 93 ? -11.238 1.472 1.379 1.00 96.44 93 LEU A O 1
ATOM 746 N N . SER A 1 94 ? -12.081 2.462 -0.439 1.00 95.75 94 SER A N 1
ATOM 747 C CA . SER A 1 94 ? -13.266 1.624 -0.623 1.00 95.75 94 SER A CA 1
ATOM 748 C C . SER A 1 94 ? -13.601 1.490 -2.111 1.00 95.75 94 SER A C 1
ATOM 750 O O . SER A 1 94 ? -13.003 2.163 -2.958 1.00 95.75 94 SER A O 1
ATOM 752 N N . ASP A 1 95 ? -14.582 0.653 -2.445 1.00 93.81 95 ASP A N 1
ATOM 753 C CA . ASP A 1 95 ? -15.136 0.543 -3.800 1.00 93.81 95 ASP A CA 1
ATOM 754 C C . ASP A 1 95 ? -15.523 1.912 -4.393 1.00 93.81 95 ASP A C 1
ATOM 756 O O . ASP A 1 95 ? -15.287 2.162 -5.577 1.00 93.81 95 ASP A O 1
ATOM 760 N N . ASP A 1 96 ? -16.026 2.826 -3.561 1.00 93.12 96 ASP A N 1
ATOM 761 C CA . ASP A 1 96 ? -16.530 4.133 -3.993 1.00 93.12 96 ASP A CA 1
ATOM 762 C C . ASP A 1 96 ? -15.425 5.155 -4.292 1.00 93.12 96 ASP A C 1
ATOM 764 O O . ASP A 1 96 ? -15.638 6.097 -5.058 1.00 93.12 96 ASP A O 1
ATOM 768 N N . ASN A 1 97 ? -14.239 5.008 -3.688 1.00 91.94 97 ASN A N 1
ATOM 769 C CA . ASN A 1 97 ? -13.190 6.031 -3.749 1.00 91.94 97 ASN A CA 1
ATOM 770 C C . ASN A 1 97 ? -11.839 5.530 -4.289 1.00 91.94 97 ASN A C 1
ATOM 772 O O . ASN A 1 97 ? -10.898 6.322 -4.356 1.00 91.94 97 ASN A O 1
ATOM 776 N N . ARG A 1 98 ? -11.729 4.267 -4.725 1.00 90.19 98 ARG A N 1
ATOM 777 C CA . ARG A 1 98 ? -10.465 3.686 -5.218 1.00 90.19 98 ARG A CA 1
ATOM 778 C C . ARG A 1 98 ? -10.090 4.037 -6.654 1.00 90.19 98 ARG A C 1
ATOM 780 O O . ARG A 1 98 ? -8.928 3.915 -7.012 1.00 90.19 98 ARG A O 1
ATOM 787 N N . ASN A 1 99 ? -11.036 4.495 -7.477 1.00 91.94 99 ASN A N 1
ATOM 788 C CA . ASN A 1 99 ? -10.848 4.619 -8.929 1.00 91.94 99 ASN A CA 1
ATOM 789 C C . ASN A 1 99 ? -9.527 5.323 -9.336 1.00 91.94 99 ASN A C 1
ATOM 791 O O . ASN A 1 99 ? -9.319 6.480 -8.967 1.00 91.94 99 ASN A O 1
ATOM 795 N N . GLY A 1 100 ? -8.657 4.649 -10.090 1.00 91.75 100 GLY A N 1
ATOM 796 C CA . GLY A 1 100 ? -7.376 5.155 -10.601 1.00 91.75 100 GLY A CA 1
ATOM 797 C C . GLY A 1 100 ? -6.242 5.319 -9.576 1.00 91.75 100 GLY A C 1
ATOM 798 O O . GLY A 1 100 ? -5.150 5.768 -9.958 1.00 91.75 100 GLY A O 1
ATOM 799 N N . VAL A 1 101 ? -6.483 4.984 -8.304 1.00 95.31 101 VAL A N 1
ATOM 800 C CA . VAL A 1 101 ? -5.495 5.038 -7.219 1.00 95.31 101 VAL A CA 1
ATOM 801 C C . VAL A 1 101 ? -4.675 3.748 -7.197 1.00 95.31 101 VAL A C 1
ATOM 803 O O . VAL A 1 101 ? -5.195 2.647 -7.355 1.00 95.31 101 VAL A O 1
ATOM 806 N N . CYS A 1 102 ? -3.371 3.882 -6.982 1.00 96.81 102 CYS A N 1
ATOM 807 C CA . CYS A 1 102 ? -2.491 2.763 -6.676 1.00 96.81 102 CYS A CA 1
ATOM 808 C C . CYS A 1 102 ? -2.724 2.322 -5.226 1.00 96.81 102 CYS A C 1
ATOM 810 O O . CYS A 1 102 ? -2.396 3.065 -4.301 1.00 96.81 102 CYS A O 1
ATOM 812 N N . ILE A 1 103 ? -3.293 1.132 -5.034 1.00 96.62 103 ILE A N 1
ATOM 813 C CA . ILE A 1 103 ? -3.661 0.607 -3.713 1.00 96.62 103 ILE A CA 1
ATOM 814 C C . ILE A 1 103 ? -2.422 0.136 -2.947 1.00 96.62 103 ILE A C 1
ATOM 816 O O . ILE A 1 103 ? -2.320 0.334 -1.738 1.00 96.62 103 ILE A O 1
ATOM 820 N N . MET A 1 104 ? -1.475 -0.503 -3.633 1.00 96.62 104 MET A N 1
ATOM 821 C CA . MET A 1 104 ? -0.262 -1.033 -3.013 1.00 96.62 104 MET A CA 1
ATOM 822 C C . MET A 1 104 ? 0.889 -1.027 -4.011 1.00 96.62 104 MET A C 1
ATOM 824 O O . MET A 1 104 ? 0.672 -1.238 -5.200 1.00 96.62 104 MET A O 1
ATOM 828 N N . TYR A 1 105 ? 2.119 -0.807 -3.560 1.00 95.62 105 TYR A N 1
ATOM 829 C CA . TYR A 1 105 ? 3.277 -0.805 -4.453 1.00 95.62 105 TYR A CA 1
ATOM 830 C C . TYR A 1 105 ? 4.576 -1.188 -3.738 1.00 95.62 105 TYR A C 1
ATOM 832 O O . TYR A 1 105 ? 4.674 -1.104 -2.514 1.00 95.62 105 TYR A O 1
ATOM 840 N N . ASP A 1 106 ? 5.596 -1.581 -4.501 1.00 94.12 106 ASP A N 1
ATOM 841 C CA . ASP A 1 106 ? 6.932 -1.847 -3.956 1.00 94.12 106 ASP A CA 1
ATOM 842 C C . ASP A 1 106 ? 7.618 -0.547 -3.509 1.00 94.12 106 ASP A C 1
ATOM 844 O O . ASP A 1 106 ? 7.843 0.363 -4.311 1.00 94.12 106 ASP A O 1
ATOM 848 N N . ARG A 1 107 ? 8.036 -0.464 -2.242 1.00 94.56 107 ARG A N 1
ATOM 849 C CA . ARG A 1 107 ? 8.710 0.723 -1.688 1.00 94.56 107 ARG A CA 1
ATOM 850 C C . ARG A 1 107 ? 9.978 1.088 -2.457 1.00 94.56 107 ARG A C 1
ATOM 852 O O . ARG A 1 107 ? 10.283 2.266 -2.635 1.00 94.56 107 ARG A O 1
ATOM 859 N N . HIS A 1 108 ? 10.713 0.078 -2.905 1.00 91.69 108 HIS A N 1
ATOM 860 C CA . HIS A 1 108 ? 11.931 0.233 -3.684 1.00 91.69 108 HIS A CA 1
ATOM 861 C C . HIS A 1 108 ? 11.809 -0.518 -5.000 1.00 91.69 108 HIS A C 1
ATOM 863 O O . HIS A 1 108 ? 11.161 -1.558 -5.093 1.00 91.69 108 HIS A O 1
ATOM 869 N N . SER A 1 109 ? 12.462 0.006 -6.030 1.00 90.50 109 SER A N 1
ATOM 870 C CA . SER A 1 109 ? 12.479 -0.651 -7.325 1.00 90.50 109 SER A CA 1
ATOM 871 C C . SER A 1 109 ? 13.390 -1.863 -7.345 1.00 90.50 109 SER A C 1
ATOM 873 O O . SER A 1 109 ?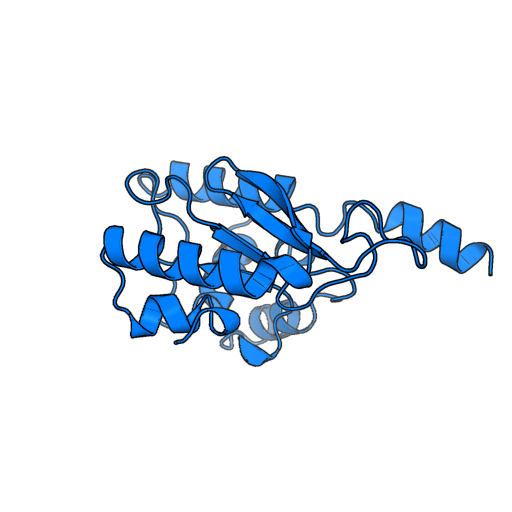 14.438 -1.882 -6.697 1.00 90.50 109 SER A O 1
ATOM 875 N N . HIS A 1 110 ? 13.043 -2.837 -8.181 1.00 86.06 110 HIS A N 1
ATOM 876 C CA . HIS A 1 110 ? 13.820 -4.051 -8.396 1.00 86.06 110 HIS A CA 1
ATOM 877 C C . HIS A 1 110 ? 14.120 -4.235 -9.893 1.00 86.06 110 HIS A C 1
ATOM 879 O O . HIS A 1 110 ? 13.290 -3.875 -10.736 1.00 86.06 110 HIS A O 1
ATOM 885 N N . PRO A 1 111 ? 15.302 -4.760 -10.276 1.00 82.00 111 PRO A N 1
ATOM 886 C CA . PRO A 1 111 ? 15.609 -5.056 -11.676 1.00 82.00 111 PRO A CA 1
ATOM 887 C C . PRO A 1 111 ? 14.607 -6.057 -12.277 1.00 82.00 111 PRO A C 1
ATOM 889 O O . PRO A 1 111 ? 14.652 -7.245 -11.972 1.00 82.00 111 PRO A O 1
ATOM 892 N N . GLY A 1 112 ? 13.705 -5.583 -13.143 1.00 73.69 112 GLY A N 1
ATOM 893 C CA . GLY A 1 112 ? 12.664 -6.410 -13.770 1.00 73.69 112 GLY A CA 1
ATOM 894 C C . GLY A 1 112 ? 11.404 -6.692 -12.933 1.00 73.69 112 GLY A C 1
ATOM 895 O O . GLY A 1 112 ? 10.528 -7.391 -13.442 1.00 73.69 112 GLY A O 1
ATOM 896 N N . GLY A 1 113 ? 11.284 -6.140 -11.718 1.00 76.88 113 GLY A N 1
ATOM 897 C CA . GLY A 1 113 ? 10.146 -6.386 -10.810 1.00 76.88 113 GLY A CA 1
ATOM 898 C C . GLY A 1 113 ? 10.134 -7.799 -10.210 1.00 76.88 113 GLY A C 1
ATOM 899 O O . GLY A 1 113 ? 11.085 -8.548 -10.416 1.00 76.88 113 GLY A O 1
ATOM 900 N N . ASP A 1 114 ? 9.068 -8.171 -9.494 1.00 70.25 114 ASP A N 1
ATOM 901 C CA . ASP A 1 114 ? 8.875 -9.518 -8.920 1.00 70.25 114 ASP A CA 1
ATOM 902 C C . ASP A 1 114 ? 8.685 -10.578 -10.016 1.00 70.25 114 ASP A C 1
ATOM 904 O O . ASP A 1 114 ? 9.289 -11.651 -10.002 1.00 70.25 114 ASP A O 1
ATOM 908 N N . HIS A 1 115 ? 7.881 -10.254 -11.034 1.00 62.81 115 HIS A N 1
ATOM 909 C CA . HIS A 1 115 ? 7.409 -11.241 -12.010 1.00 62.81 115 HIS A CA 1
ATOM 910 C C . HIS A 1 115 ? 8.427 -11.581 -13.104 1.00 62.81 115 HIS A C 1
ATOM 912 O O . HIS A 1 115 ? 8.307 -12.610 -13.772 1.00 62.81 115 HIS A O 1
ATOM 918 N N . PHE A 1 116 ? 9.433 -10.729 -13.315 1.00 60.25 116 PHE A N 1
ATOM 919 C CA . PHE A 1 116 ? 10.432 -10.915 -14.368 1.00 60.25 116 PHE A CA 1
ATOM 920 C C . PHE A 1 116 ? 11.842 -10.555 -13.916 1.00 60.25 116 PHE A C 1
ATOM 922 O O . PHE A 1 116 ? 12.623 -10.073 -14.746 1.00 60.25 116 PHE A O 1
ATOM 929 N N . TYR A 1 117 ? 12.174 -10.783 -12.639 1.00 53.12 117 TYR A N 1
ATOM 930 C CA . TYR A 1 117 ? 13.472 -10.400 -12.094 1.00 53.12 117 TYR A CA 1
ATOM 931 C C . TYR A 1 117 ? 14.605 -10.927 -12.984 1.00 53.12 117 TYR A C 1
ATOM 933 O O . TYR A 1 117 ? 14.832 -12.126 -13.178 1.00 53.12 117 TYR A O 1
ATOM 941 N N . GLN A 1 118 ? 15.265 -9.974 -13.631 1.00 54.09 118 GLN A N 1
ATOM 942 C CA . GLN A 1 118 ? 16.330 -10.192 -14.591 1.00 54.09 118 GLN A CA 1
ATOM 943 C C . GLN A 1 118 ? 17.330 -9.062 -14.407 1.00 54.09 118 GLN A C 1
ATOM 945 O O . GLN A 1 118 ? 17.006 -7.888 -14.561 1.00 54.09 118 GLN A O 1
ATOM 950 N N . ILE A 1 119 ? 18.577 -9.453 -14.154 1.00 53.47 119 ILE A N 1
ATOM 951 C CA . ILE A 1 119 ? 19.732 -8.582 -13.879 1.00 53.47 119 ILE A CA 1
ATOM 952 C C . ILE A 1 119 ? 19.955 -7.519 -14.976 1.00 53.47 119 ILE A C 1
ATOM 954 O O . ILE A 1 119 ? 20.571 -6.491 -14.724 1.00 53.47 119 ILE A O 1
ATOM 958 N N . VAL A 1 120 ? 19.435 -7.743 -16.188 1.00 52.94 120 VAL A N 1
ATOM 959 C CA . VAL A 1 120 ? 19.642 -6.888 -17.371 1.00 52.94 120 VAL A CA 1
ATOM 960 C C . VAL A 1 120 ? 18.450 -5.964 -17.676 1.00 52.94 120 VAL A C 1
ATOM 962 O O . VAL A 1 120 ? 18.446 -5.281 -18.698 1.00 52.94 120 VAL A O 1
ATOM 965 N N . ARG A 1 121 ? 17.406 -5.951 -16.836 1.00 64.69 121 ARG A N 1
ATOM 966 C CA . ARG A 1 121 ? 16.193 -5.150 -17.068 1.00 64.69 121 ARG A CA 1
ATOM 967 C C . ARG A 1 121 ? 16.195 -3.851 -16.266 1.00 64.69 121 ARG A C 1
ATOM 969 O O . ARG A 1 121 ? 16.864 -3.721 -15.244 1.00 64.69 121 ARG A O 1
ATOM 976 N N . ARG A 1 122 ? 15.424 -2.875 -16.762 1.00 81.94 122 ARG A N 1
ATOM 977 C CA . ARG A 1 122 ? 15.192 -1.585 -16.097 1.00 81.94 122 ARG A CA 1
ATOM 978 C C . ARG A 1 122 ? 14.667 -1.817 -14.678 1.00 81.94 122 ARG A C 1
ATOM 980 O O . ARG A 1 122 ? 13.919 -2.766 -14.440 1.00 81.94 122 ARG A O 1
ATOM 987 N N . ARG A 1 123 ? 15.056 -0.942 -13.751 1.00 87.50 123 ARG A N 1
ATOM 988 C CA . ARG A 1 123 ? 14.493 -0.932 -12.400 1.00 87.50 123 ARG A CA 1
ATOM 989 C C . ARG A 1 123 ? 13.065 -0.401 -12.455 1.00 87.50 123 ARG A C 1
ATOM 991 O O . ARG A 1 123 ? 12.817 0.664 -13.029 1.00 87.50 123 ARG A O 1
ATOM 998 N N . VAL A 1 124 ? 12.148 -1.171 -11.889 1.00 89.81 124 VAL A N 1
ATOM 999 C CA . VAL A 1 124 ? 10.721 -0.854 -11.830 1.00 89.81 124 VAL A CA 1
ATOM 1000 C C . VAL A 1 124 ? 10.204 -1.094 -10.420 1.00 89.81 124 VAL A C 1
ATOM 1002 O O . VAL A 1 124 ? 10.749 -1.933 -9.701 1.00 89.81 124 VAL A O 1
ATOM 1005 N N . ARG A 1 125 ? 9.156 -0.371 -10.040 1.00 92.31 125 ARG A N 1
ATOM 1006 C CA . ARG A 1 1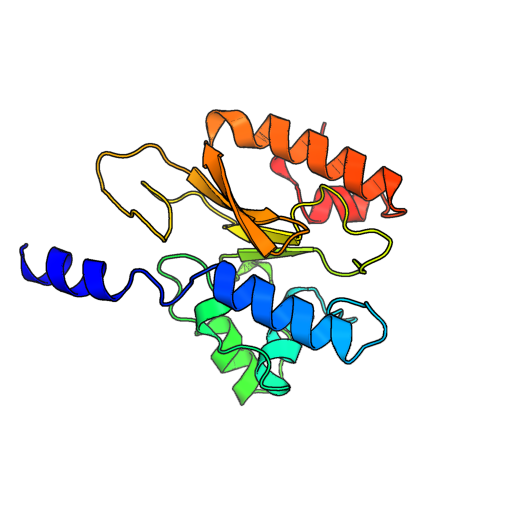25 ? 8.291 -0.721 -8.912 1.00 92.31 125 ARG A CA 1
ATOM 1007 C C . ARG A 1 125 ? 7.047 -1.399 -9.470 1.00 92.31 125 ARG A C 1
ATOM 1009 O O . ARG A 1 125 ? 6.480 -0.901 -10.450 1.00 92.31 125 ARG A O 1
ATOM 1016 N N . GLU A 1 126 ? 6.647 -2.527 -8.897 1.00 91.25 126 GLU A N 1
ATOM 1017 C CA . GLU A 1 126 ? 5.336 -3.099 -9.187 1.00 91.25 126 GLU A CA 1
ATOM 1018 C C . GLU A 1 126 ? 4.268 -2.375 -8.361 1.00 91.25 126 GLU A C 1
ATOM 1020 O O . GLU A 1 126 ? 4.519 -1.909 -7.247 1.00 91.25 126 GLU A O 1
ATOM 1025 N N . CYS A 1 127 ? 3.094 -2.206 -8.956 1.00 93.31 127 CYS A N 1
ATOM 1026 C CA . CYS A 1 127 ? 1.972 -1.469 -8.394 1.00 93.31 127 CYS A CA 1
ATOM 1027 C C . CYS A 1 127 ? 0.690 -2.267 -8.615 1.00 93.31 127 CYS A C 1
ATOM 1029 O O . CYS A 1 127 ? 0.446 -2.745 -9.724 1.00 93.31 127 CYS A O 1
ATOM 1031 N N . LEU A 1 128 ? -0.132 -2.360 -7.579 1.00 93.94 128 LEU A N 1
ATOM 1032 C CA . LEU A 1 128 ? -1.496 -2.852 -7.618 1.00 93.94 128 LEU A CA 1
ATOM 1033 C C . LEU A 1 128 ? -2.440 -1.675 -7.842 1.00 93.94 128 LEU A C 1
ATOM 1035 O O . LEU A 1 128 ? -2.511 -0.762 -7.017 1.00 93.94 128 LEU A O 1
ATOM 1039 N N . ASP A 1 129 ? -3.144 -1.694 -8.964 1.00 89.69 129 ASP A N 1
ATOM 1040 C CA . ASP A 1 129 ? -4.176 -0.713 -9.267 1.00 89.69 129 ASP A CA 1
ATOM 1041 C C . ASP A 1 129 ? -5.513 -1.049 -8.590 1.00 89.69 129 ASP A C 1
ATOM 1043 O O . ASP A 1 129 ? -5.695 -2.075 -7.928 1.00 89.69 129 ASP A O 1
ATOM 1047 N N . ASP A 1 130 ? -6.463 -0.144 -8.771 1.00 82.19 130 ASP A N 1
ATOM 1048 C CA . ASP A 1 130 ? -7.796 -0.169 -8.194 1.00 82.19 130 ASP A CA 1
ATOM 1049 C C . ASP A 1 130 ? -8.699 -1.305 -8.690 1.00 82.19 130 ASP A C 1
ATOM 1051 O O . ASP A 1 130 ? -9.710 -1.606 -8.054 1.00 82.19 130 ASP A O 1
ATOM 1055 N N . TYR A 1 131 ? -8.326 -1.976 -9.781 1.00 80.25 131 TYR A N 1
ATOM 1056 C CA . TYR A 1 131 ? -9.034 -3.137 -10.320 1.00 80.25 131 TYR A CA 1
ATOM 1057 C C . TYR A 1 131 ? -8.353 -4.461 -9.957 1.00 80.25 131 TYR A C 1
ATOM 1059 O O . TYR A 1 131 ? -8.735 -5.516 -10.467 1.00 80.25 131 TYR A O 1
ATOM 1067 N N . GLY A 1 132 ? -7.350 -4.433 -9.074 1.00 78.25 132 GLY A N 1
ATOM 1068 C CA . GLY A 1 132 ? -6.570 -5.619 -8.723 1.00 78.25 132 GLY A CA 1
ATOM 1069 C C . GLY A 1 132 ? -5.611 -6.055 -9.837 1.00 78.25 132 GLY A C 1
ATOM 1070 O O . GLY A 1 132 ? -5.106 -7.181 -9.826 1.00 78.25 132 GLY A O 1
ATOM 1071 N N . SER A 1 133 ? -5.366 -5.183 -10.817 1.00 83.25 133 SER A N 1
ATOM 1072 C CA . SER A 1 133 ? -4.410 -5.400 -11.891 1.00 83.25 133 SER A CA 1
ATOM 1073 C C . SER A 1 133 ? -3.031 -4.876 -11.487 1.00 83.25 133 SER A C 1
ATOM 1075 O O . SER A 1 133 ? -2.869 -3.974 -10.666 1.00 83.25 133 SER A O 1
ATOM 1077 N N . MET A 1 134 ? -1.999 -5.507 -12.042 1.00 86.81 134 MET A N 1
ATOM 1078 C CA . MET A 1 134 ? -0.616 -5.162 -11.761 1.00 86.81 134 MET A CA 1
ATOM 1079 C C . MET A 1 134 ? -0.054 -4.304 -12.890 1.00 86.81 134 MET A C 1
ATOM 1081 O O . MET A 1 134 ? -0.096 -4.689 -14.061 1.00 86.81 134 MET A O 1
ATOM 1085 N N . SER A 1 135 ? 0.566 -3.188 -12.525 1.00 89.12 135 SER A N 1
ATOM 1086 C CA . SER A 1 135 ? 1.347 -2.342 -13.423 1.00 89.12 135 SER A CA 1
ATOM 1087 C C . SER A 1 135 ? 2.805 -2.242 -12.965 1.00 89.12 135 SER A C 1
ATOM 1089 O O . SER A 1 135 ? 3.140 -2.529 -11.818 1.00 89.12 135 SER A O 1
ATOM 1091 N N . GLN A 1 136 ? 3.694 -1.863 -13.886 1.00 90.06 136 GLN A N 1
ATOM 1092 C CA . GLN A 1 136 ? 5.111 -1.630 -13.601 1.00 90.06 136 GLN A CA 1
ATOM 1093 C C . GLN A 1 136 ? 5.468 -0.185 -13.932 1.00 90.06 136 GLN A C 1
ATOM 1095 O O . GLN A 1 136 ? 5.277 0.268 -15.065 1.00 90.06 136 GLN A O 1
ATOM 1100 N N . ILE A 1 137 ? 6.022 0.531 -12.956 1.00 93.38 137 ILE A N 1
ATOM 1101 C CA . ILE A 1 137 ? 6.450 1.920 -13.113 1.00 93.38 137 ILE A CA 1
ATOM 1102 C C . ILE A 1 137 ? 7.977 1.974 -13.076 1.00 93.38 137 ILE A C 1
ATOM 1104 O O . ILE A 1 137 ? 8.602 1.585 -12.094 1.00 93.38 137 ILE A O 1
ATOM 1108 N N . GLU A 1 138 ? 8.594 2.451 -14.159 1.00 92.50 138 GLU A N 1
ATOM 1109 C CA . GLU A 1 138 ? 10.043 2.691 -14.199 1.00 92.50 138 GLU A CA 1
ATOM 1110 C C . GLU A 1 138 ? 10.446 3.802 -13.222 1.00 92.50 138 GLU A C 1
ATOM 1112 O O . GLU A 1 138 ? 9.771 4.830 -13.157 1.00 92.50 138 GLU A O 1
ATOM 1117 N N . ASP A 1 139 ? 11.602 3.659 -12.565 1.00 91.50 139 ASP A N 1
ATOM 1118 C CA . ASP A 1 139 ? 12.104 4.641 -11.584 1.00 91.50 139 ASP A CA 1
ATOM 1119 C C . ASP A 1 139 ? 12.111 6.079 -12.103 1.00 91.50 139 ASP A C 1
ATOM 1121 O O . ASP A 1 139 ? 11.699 7.004 -11.410 1.00 91.50 139 ASP A O 1
ATOM 1125 N N . LYS A 1 140 ? 12.508 6.278 -13.364 1.00 92.38 140 LYS A N 1
ATOM 1126 C CA . LYS A 1 140 ? 12.548 7.612 -13.983 1.00 92.38 140 LYS A CA 1
ATOM 1127 C C . LYS A 1 140 ? 11.172 8.290 -14.067 1.00 92.38 140 LYS A C 1
ATOM 1129 O O . LYS A 1 140 ? 11.101 9.505 -14.197 1.00 92.38 140 LYS A O 1
ATOM 1134 N N . ARG A 1 141 ? 10.087 7.507 -14.053 1.00 95.38 141 ARG A N 1
ATOM 1135 C CA . ARG A 1 141 ? 8.694 7.981 -14.094 1.00 95.38 141 ARG A CA 1
ATOM 1136 C C . ARG A 1 141 ? 8.072 8.058 -12.702 1.00 95.38 141 ARG A C 1
ATOM 1138 O O . ARG A 1 141 ? 6.977 8.595 -12.563 1.00 95.38 141 ARG A O 1
ATOM 1145 N N . TRP A 1 142 ? 8.746 7.528 -11.682 1.00 96.19 142 TRP A N 1
ATOM 1146 C CA . TRP A 1 142 ? 8.195 7.403 -10.342 1.00 96.19 142 TRP A CA 1
ATOM 1147 C C . TRP A 1 142 ? 7.850 8.746 -9.671 1.00 96.19 142 TRP A C 1
ATOM 1149 O O . TRP A 1 142 ? 6.760 8.830 -9.104 1.00 96.19 142 TRP A O 1
ATOM 1159 N N . PRO A 1 143 ? 8.663 9.821 -9.774 1.00 97.06 143 PRO A N 1
ATOM 1160 C CA . PRO A 1 143 ? 8.291 11.113 -9.186 1.00 97.06 143 PRO A CA 1
ATOM 1161 C C . PRO A 1 143 ? 7.026 11.719 -9.811 1.00 97.06 143 PRO A C 1
ATOM 1163 O O . PRO A 1 143 ? 6.173 12.268 -9.119 1.00 97.06 143 PRO A O 1
ATOM 1166 N N . GLU A 1 144 ? 6.871 11.597 -11.134 1.00 97.75 144 GLU A N 1
ATOM 1167 C CA . GLU A 1 144 ? 5.673 12.064 -11.842 1.00 97.75 144 GLU A CA 1
ATOM 1168 C C . GLU A 1 144 ? 4.441 11.236 -11.461 1.00 97.75 144 GLU A C 1
ATOM 1170 O O . GLU A 1 144 ? 3.378 11.792 -11.180 1.00 97.75 144 GLU A O 1
ATOM 1175 N N . PHE A 1 145 ? 4.599 9.912 -11.398 1.00 97.50 145 PHE A N 1
ATOM 1176 C CA . PHE A 1 145 ? 3.554 9.005 -10.942 1.00 97.50 145 PHE A CA 1
ATOM 1177 C C . PHE A 1 145 ? 3.114 9.331 -9.508 1.00 97.50 145 PHE A C 1
ATOM 1179 O O . PHE A 1 145 ? 1.922 9.511 -9.272 1.00 97.50 145 PHE A O 1
ATOM 1186 N N . SER A 1 146 ? 4.066 9.499 -8.585 1.00 98.19 146 SER A N 1
ATOM 1187 C CA . SER A 1 146 ? 3.814 9.868 -7.187 1.00 98.19 146 SER A CA 1
ATOM 1188 C C . SER A 1 146 ? 3.054 11.191 -7.071 1.00 98.19 146 SER A C 1
ATOM 1190 O O . SER A 1 146 ? 2.033 11.246 -6.391 1.00 98.19 146 SER A O 1
ATOM 1192 N N . ARG A 1 147 ? 3.456 12.236 -7.816 1.00 98.44 147 ARG A N 1
ATOM 1193 C CA . ARG A 1 147 ? 2.713 13.513 -7.876 1.00 98.44 147 ARG A CA 1
ATOM 1194 C C . ARG A 1 147 ? 1.263 13.331 -8.320 1.00 98.44 147 ARG A C 1
ATOM 1196 O O . ARG A 1 147 ? 0.367 13.985 -7.790 1.00 98.44 147 ARG A O 1
ATOM 1203 N N . ARG A 1 148 ? 1.014 12.460 -9.303 1.00 98.00 148 ARG A N 1
ATOM 1204 C CA . ARG A 1 148 ? -0.348 12.166 -9.770 1.00 98.00 148 ARG A CA 1
ATOM 1205 C C . ARG A 1 148 ? -1.162 11.436 -8.701 1.00 98.00 148 ARG A C 1
ATOM 1207 O O . ARG A 1 148 ? -2.319 11.786 -8.504 1.00 98.00 148 ARG A O 1
ATOM 1214 N N . GLN A 1 149 ? -0.569 10.457 -8.019 1.00 98.06 149 GLN A N 1
ATOM 1215 C CA . GLN A 1 149 ? -1.238 9.716 -6.948 1.00 98.06 149 GLN A CA 1
ATOM 1216 C C . GLN A 1 149 ? -1.587 10.618 -5.758 1.00 98.06 149 GLN A C 1
ATOM 1218 O O . GLN A 1 149 ? -2.701 10.523 -5.255 1.00 98.06 149 GLN A O 1
ATOM 1223 N N . ILE A 1 150 ? -0.715 11.566 -5.384 1.00 98.50 150 ILE A N 1
ATOM 1224 C CA . ILE A 1 150 ? -1.033 12.571 -4.354 1.00 98.50 150 ILE A CA 1
ATOM 1225 C C . ILE A 1 150 ? -2.298 13.350 -4.722 1.00 98.50 150 ILE A C 1
ATOM 1227 O O . ILE A 1 150 ? -3.221 13.445 -3.915 1.00 98.50 150 ILE A O 1
ATOM 1231 N N . LYS A 1 151 ? -2.359 13.887 -5.949 1.00 98.00 151 LYS A N 1
ATOM 1232 C CA . LYS A 1 151 ? -3.523 14.653 -6.422 1.00 98.00 151 LYS A CA 1
ATOM 1233 C C . LYS A 1 151 ? -4.798 13.812 -6.381 1.00 98.00 151 LYS A C 1
ATOM 1235 O O . LYS A 1 151 ? -5.799 14.272 -5.845 1.00 98.00 151 LYS A O 1
ATOM 1240 N N . LEU A 1 152 ? -4.730 12.573 -6.871 1.00 97.56 152 LEU A N 1
ATOM 1241 C CA . LEU A 1 152 ? -5.861 11.644 -6.845 1.00 97.56 152 LEU A CA 1
ATOM 1242 C C . LEU A 1 152 ? -6.329 11.350 -5.416 1.00 97.56 152 LEU A C 1
ATOM 1244 O O . LEU A 1 152 ? -7.523 11.400 -5.160 1.00 97.56 152 LEU A O 1
ATOM 1248 N N . LEU A 1 153 ? -5.425 11.097 -4.466 1.00 97.75 153 LEU A N 1
ATOM 1249 C CA . LEU A 1 153 ? -5.813 10.863 -3.072 1.00 97.75 153 LEU A CA 1
ATOM 1250 C C . LEU A 1 153 ? -6.482 12.090 -2.447 1.00 97.75 153 LEU A C 1
ATOM 1252 O O . LEU A 1 153 ? -7.507 11.958 -1.778 1.00 97.75 153 LEU A O 1
ATOM 1256 N N . MET A 1 154 ? -5.958 13.288 -2.713 1.00 97.69 154 MET A N 1
ATOM 1257 C CA . MET A 1 154 ? -6.574 14.530 -2.241 1.00 97.69 154 MET A CA 1
ATOM 1258 C C . MET A 1 154 ? -7.982 14.733 -2.818 1.00 97.69 154 MET A C 1
ATOM 1260 O O . MET A 1 154 ? -8.897 15.112 -2.091 1.00 97.69 154 MET A O 1
ATOM 1264 N N . GLU A 1 155 ? -8.192 14.421 -4.100 1.00 97.06 155 GLU A N 1
ATOM 1265 C CA . GLU A 1 155 ? -9.520 14.435 -4.737 1.00 97.06 155 GLU A CA 1
ATOM 1266 C C . GLU A 1 155 ? -10.494 13.422 -4.107 1.00 97.06 155 GLU A C 1
ATOM 1268 O O . GLU A 1 155 ? -11.708 13.588 -4.208 1.00 97.06 155 GLU A O 1
ATOM 1273 N N . ARG A 1 156 ? -9.978 12.391 -3.427 1.00 95.19 156 ARG A N 1
ATOM 1274 C CA . ARG A 1 156 ? -10.755 11.374 -2.699 1.00 95.19 156 ARG A CA 1
ATOM 1275 C C . ARG A 1 156 ? -10.893 11.658 -1.205 1.00 95.19 156 ARG A C 1
ATOM 1277 O O . ARG A 1 156 ? -11.372 10.803 -0.467 1.00 95.19 156 ARG A O 1
ATOM 1284 N N . GLY A 1 157 ? -10.525 12.864 -0.772 1.00 96.00 157 GLY A N 1
ATOM 1285 C CA . GLY A 1 157 ? -10.745 13.344 0.592 1.00 96.00 157 GLY A CA 1
ATOM 1286 C C . GLY A 1 157 ? -9.602 13.069 1.566 1.00 96.00 157 GLY A C 1
ATOM 1287 O O . GLY A 1 157 ? -9.745 13.375 2.748 1.00 96.00 157 GLY A O 1
ATOM 1288 N N . PHE A 1 158 ? -8.466 12.542 1.101 1.00 97.62 158 PHE A N 1
ATOM 1289 C CA . PHE A 1 158 ? -7.265 12.458 1.930 1.00 97.62 158 PHE A CA 1
ATOM 1290 C C . PHE A 1 158 ? -6.682 13.855 2.139 1.00 97.62 158 PHE A C 1
ATOM 1292 O O . PHE A 1 158 ? -6.705 14.705 1.242 1.00 97.62 158 PHE A O 1
ATOM 1299 N N . THR A 1 159 ? -6.098 14.099 3.311 1.00 97.94 159 THR A N 1
ATOM 1300 C CA . THR A 1 159 ? -5.290 15.305 3.491 1.00 97.94 159 THR A CA 1
ATOM 1301 C C . THR A 1 159 ? -4.031 15.214 2.631 1.00 97.94 159 THR A C 1
ATOM 1303 O O . THR A 1 159 ? -3.557 14.127 2.288 1.00 97.94 159 THR A O 1
ATOM 1306 N N . ARG A 1 160 ? -3.443 16.367 2.297 1.00 97.81 160 ARG A N 1
ATOM 1307 C CA . ARG A 1 160 ? -2.141 16.410 1.618 1.00 97.81 160 ARG A CA 1
ATOM 1308 C C . ARG A 1 160 ? -1.082 15.621 2.391 1.00 97.81 160 ARG A C 1
ATOM 1310 O O . ARG A 1 160 ? -0.345 14.858 1.785 1.00 97.81 160 ARG A O 1
ATOM 1317 N N . GLU A 1 161 ? -1.050 15.774 3.712 1.00 97.75 161 GLU A N 1
ATOM 1318 C CA . GLU A 1 161 ? -0.106 15.075 4.587 1.00 97.75 161 GLU A CA 1
ATOM 1319 C C . GLU A 1 161 ? -0.245 13.550 4.474 1.00 97.75 161 GLU A C 1
ATOM 1321 O O . GLU A 1 161 ? 0.753 12.864 4.276 1.00 97.75 161 GLU A O 1
ATOM 1326 N N . GLN A 1 162 ? -1.475 13.020 4.493 1.00 97.44 162 GLN A N 1
ATOM 1327 C CA . GLN A 1 162 ? -1.724 11.589 4.286 1.00 97.44 162 GLN A CA 1
ATOM 1328 C C . GLN A 1 162 ? -1.325 11.134 2.877 1.00 97.44 162 GLN A C 1
ATOM 1330 O O . GLN A 1 162 ? -0.702 10.091 2.704 1.00 97.44 162 GLN A O 1
ATOM 1335 N N . ALA A 1 163 ? -1.665 11.909 1.849 1.00 98.00 163 ALA A N 1
ATOM 1336 C CA . ALA A 1 163 ? -1.337 11.559 0.472 1.00 98.00 163 ALA A CA 1
ATOM 1337 C C . ALA A 1 163 ? 0.186 11.524 0.234 1.00 98.00 163 ALA A C 1
ATOM 1339 O O . ALA A 1 163 ? 0.715 10.611 -0.400 1.00 98.00 163 ALA A O 1
ATOM 1340 N N . GLU A 1 164 ? 0.902 12.499 0.784 1.00 97.94 164 GLU A N 1
ATOM 1341 C CA . GLU A 1 164 ? 2.357 12.606 0.720 1.00 97.94 164 GLU A CA 1
ATOM 1342 C C . GLU A 1 164 ? 3.079 11.610 1.641 1.00 97.94 164 GLU A C 1
ATOM 1344 O O . GLU A 1 164 ? 4.237 11.272 1.382 1.00 97.94 164 GLU A O 1
ATOM 1349 N N . TYR A 1 165 ? 2.414 11.130 2.695 1.00 97.19 165 TYR A N 1
ATOM 1350 C CA . TYR A 1 165 ? 2.877 10.005 3.503 1.00 97.19 165 TYR A CA 1
ATOM 1351 C C . TYR A 1 165 ? 2.986 8.735 2.653 1.00 97.19 165 TYR A C 1
ATOM 1353 O O . TYR A 1 165 ? 4.033 8.087 2.644 1.00 97.19 165 TYR A O 1
ATOM 1361 N N . TYR A 1 166 ? 1.950 8.438 1.862 1.00 97.94 166 TYR A N 1
ATOM 1362 C CA . TYR A 1 166 ? 1.970 7.300 0.945 1.00 97.94 166 TYR A CA 1
ATOM 1363 C C . TYR A 1 166 ? 2.852 7.523 -0.282 1.00 97.94 166 TYR A C 1
ATOM 1365 O O . TYR A 1 166 ? 3.385 6.561 -0.801 1.00 97.94 166 TYR A O 1
ATOM 1373 N N . PHE A 1 167 ? 3.031 8.750 -0.774 1.00 97.81 167 PHE A N 1
ATOM 1374 C CA . PHE A 1 167 ? 3.797 9.010 -2.004 1.00 97.81 167 PHE A CA 1
ATOM 1375 C C . PHE A 1 167 ? 4.862 10.105 -1.814 1.00 97.81 167 PHE A C 1
ATOM 1377 O O . PHE A 1 167 ? 4.785 11.164 -2.441 1.00 97.81 167 PHE A O 1
ATOM 1384 N N . PRO A 1 168 ? 5.907 9.872 -1.000 1.00 96.94 168 PRO A N 1
ATOM 1385 C CA . PRO A 1 168 ? 6.855 10.919 -0.608 1.00 96.94 168 PRO A CA 1
ATOM 1386 C C . PRO A 1 168 ? 7.689 11.478 -1.770 1.00 96.94 168 PRO A C 1
ATOM 1388 O O . PRO A 1 168 ? 8.034 12.656 -1.760 1.00 96.94 168 PRO A O 1
ATOM 1391 N N . ASP A 1 169 ? 7.958 10.675 -2.803 1.00 96.12 169 ASP A N 1
ATOM 1392 C CA . ASP A 1 169 ? 8.725 11.085 -3.992 1.00 96.12 169 ASP A CA 1
ATOM 1393 C C . ASP A 1 169 ? 7.953 12.070 -4.899 1.00 96.12 169 ASP A C 1
ATOM 1395 O O . ASP A 1 169 ? 8.478 12.550 -5.908 1.00 96.12 169 ASP A O 1
ATOM 1399 N N . GLY A 1 170 ? 6.684 12.336 -4.572 1.00 94.00 170 GLY A N 1
ATOM 1400 C CA . GLY A 1 170 ? 5.831 13.305 -5.249 1.00 94.00 170 GLY A CA 1
ATOM 1401 C C . GLY A 1 170 ? 5.673 14.636 -4.511 1.00 94.00 170 GLY A C 1
ATOM 1402 O O . GLY A 1 170 ? 4.946 15.489 -5.012 1.00 94.00 170 GLY A O 1
ATOM 1403 N N . LYS A 1 171 ? 6.309 14.815 -3.346 1.00 90.69 171 LYS A N 1
ATOM 1404 C CA . LYS A 1 171 ? 6.293 16.084 -2.605 1.00 90.69 171 LYS A CA 1
ATOM 1405 C C . LYS A 1 171 ? 6.908 17.199 -3.463 1.00 90.69 171 LYS A C 1
ATOM 1407 O O . LYS A 1 171 ? 7.917 16.973 -4.134 1.00 90.69 171 LYS A O 1
ATOM 1412 N N . GLU A 1 172 ? 6.269 18.367 -3.467 1.00 73.81 172 GLU A N 1
ATOM 1413 C CA . GLU A 1 172 ? 6.783 19.602 -4.086 1.00 73.81 172 GLU A CA 1
ATOM 1414 C C . GLU A 1 172 ? 7.474 20.477 -3.040 1.00 73.81 172 GLU A C 1
ATOM 1416 O O . GLU A 1 172 ? 6.970 20.530 -1.895 1.00 73.81 172 GLU A O 1
#

Secondary structure (DSSP, 8-state):
-HHHHHHHHHHTTTT-HHHHHHHHHHHHHHTTTBPP--TT-HHHHHHHHHHTTS--GGGGS-TT--SHHHHHHHHHTPPP-GGG-SEEE--S-BTTT-TT---EEESS-EETTTTT--TTSPEEEEEE-TTS-EEEEEGGGHHHHHHHHHHHHHHTT--HHHHHHH-GGG--

pLDDT: mean 88.08, std 15.91, range [33.28, 98.5]

Foldseek 3Di:
DVVVVVVLLVQQPLQDLLLVLQLQCVVCVVVVQFGFDDPLDVQVSVLVSCVVVSDPQSNQAFPPDPSVQSVCCVVVVHGRPVVPGQKFAQHPDGPVQQAFAFGMKGPFWAALTSNGRDPPHATWMWTQGSNSDIDTHGPVCLLVVLLVNLVSVVVSVDDSVSSCVRRVSPDD